Protein AF-A0A1J3IUI7-F1 (afdb_monomer)

Solvent-accessible surface area (backbone atoms only — not comparable to full-atom values): 8292 Å² total; per-residue (Å²): 130,77,52,60,80,51,71,49,68,34,69,65,24,52,50,51,53,41,51,52,28,52,74,35,57,92,47,31,31,37,29,40,27,23,19,49,70,51,76,56,98,92,27,35,31,40,39,35,59,37,67,44,84,47,102,34,71,44,47,103,85,47,87,64,69,53,75,65,55,54,51,52,51,51,54,50,50,54,52,27,59,74,72,74,46,60,42,79,35,30,35,36,38,33,32,72,72,73,53,57,73,76,53,78,65,49,46,52,53,48,45,51,45,39,73,77,50,65,75,46,39,41,36,27,33,10,38,53,50,13,61,77,65,76,43,89,42,66,39,76,45,75,72,72,62,91,89,69,128

Mean predicted aligned error: 5.32 Å

Radius of gyration: 14.87 Å; Cα contacts (8 Å, |Δi|>4): 274; chains: 1; bounding box: 37×30×38 Å

Nearest PDB structures (foldseek):
  8h3f-assembly1_E  TM=9.101E-01  e=1.976E-17  Homo sapiens
  8h38-assembly1_E  TM=8.852E-01  e=5.438E-16  Homo sapiens
  4f7o-assembly1_A  TM=8.084E-01  e=2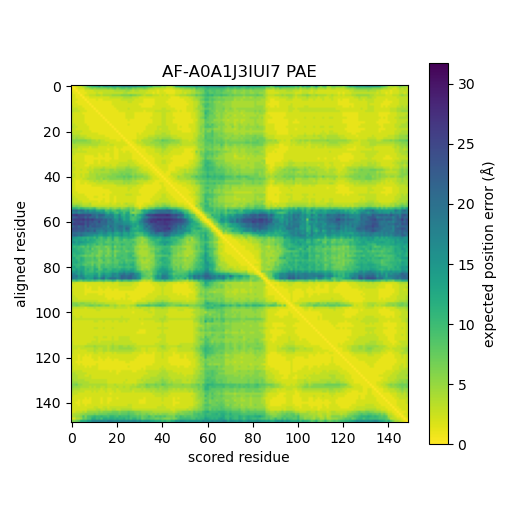.511E-15  Homo sapiens
  8usc-assembly1_c  TM=8.296E-01  e=6.964E-15  Homo sapiens
  8amz-assembly1_V  TM=8.331E-01  e=7.851E-14  Spinacia oleracea

Organism: Noccaea caerulescens (NCBI:txid107243)

InterPro domains:
  IPR000555 JAB1/MPN/MOV34 metalloenzyme domain [PF01398] (5-117)
  IPR000555 JAB1/MPN/MOV34 metalloenzyme domain [SM00232] (6-146)
  IPR037518 MPN domain [PS50249] (7-147)
  IPR050242 JAMM/MPN+ metalloenzymes, peptidase M67A [PTHR10410] (1-143)

Sequence (149 aa):
PKYFNKAYVTVTAAAKMLSHAHFGEPREVMGLLQGSYHEELGRGVFVVTDVIFLPVESSETRVTADDETYTLIAAYTDWTSRIGTHNIVGWYHSHPSFGCWLSGIDVNTQELFQKSADPFLAIVVDPIKSTNLQKVDMAAFRVHPTGYK

Secondary structure (DSSP, 8-state):
--SEEEEEE-HHHHHHHHHHHHHHTTSEEEEEEEEEEEEETTEEEEEEEEEEEEEEEEBTTB----HHHHHHHHHHHHHHHHHT--EEEEEEEE-TTT-S---HHHHHHHHHHHHHSSS-EEEEE-HHHHHHHTS--EEEE-PPPTT--

pLDDT: mean 87.62, std 12.97, range [38.84, 98.5]

Foldseek 3Di:
DQQADEEAEDPAALVVQLVVQVVCPPFKFKWFFWFDWDDDPRGIYHYGHHIDGQPFGDDPVDDDRDPVSVVVLVVVQVVCVVVVGIHGAEMEMEDAPPAWDADPVSLVVLQVCCVVPPPYKYKYWHNNVCVVVVHTRMDIDHHDPPPDD

Structure (mmCIF, N/CA/C/O backbone):
data_AF-A0A1J3IUI7-F1
#
_entry.id   AF-A0A1J3IUI7-F1
#
loop_
_atom_site.group_PDB
_atom_site.id
_atom_site.type_symbol
_atom_site.label_atom_id
_atom_site.label_alt_id
_atom_site.label_comp_id
_atom_site.label_asym_id
_atom_site.label_entity_id
_atom_site.label_seq_id
_atom_site.pdbx_PDB_ins_code
_atom_site.Cartn_x
_atom_site.Cartn_y
_atom_site.Cartn_z
_atom_site.occupancy
_atom_site.B_iso_or_equiv
_atom_site.auth_seq_id
_atom_site.auth_comp_id
_atom_site.auth_asym_id
_atom_site.auth_atom_id
_atom_site.pdbx_PDB_model_num
ATOM 1 N N . PRO A 1 1 ? -3.046 3.770 -18.580 1.00 83.06 1 PRO A N 1
ATOM 2 C CA . PRO A 1 1 ? -3.434 3.875 -17.150 1.00 83.06 1 PRO A CA 1
ATOM 3 C C . PRO A 1 1 ? -4.377 2.779 -16.609 1.00 83.06 1 PRO A C 1
ATOM 5 O O . PRO A 1 1 ? -4.462 2.650 -15.397 1.00 83.06 1 PRO A O 1
ATOM 8 N N . LYS A 1 2 ? -5.074 1.998 -17.455 1.00 91.38 2 LYS A N 1
ATOM 9 C CA . LYS A 1 2 ? -6.014 0.934 -17.023 1.00 91.38 2 LYS A CA 1
ATOM 10 C C . LYS A 1 2 ? -5.508 -0.494 -17.315 1.00 91.38 2 LYS A C 1
ATOM 12 O O . LYS A 1 2 ? -6.307 -1.401 -17.535 1.00 91.38 2 LYS A O 1
ATOM 17 N N . TYR A 1 3 ? -4.190 -0.672 -17.438 1.00 95.81 3 TYR A N 1
A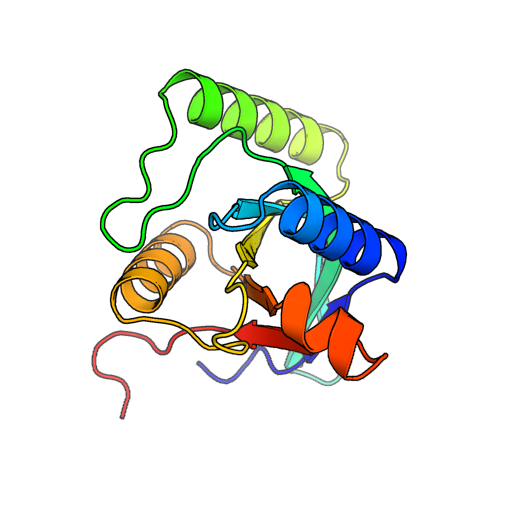TOM 18 C CA . TYR A 1 3 ? -3.596 -1.988 -17.715 1.00 95.81 3 TYR A CA 1
ATOM 19 C C . TYR A 1 3 ? -3.698 -2.901 -16.490 1.00 95.81 3 TYR A C 1
ATOM 21 O O . TYR A 1 3 ? -4.211 -4.010 -16.612 1.00 95.81 3 TYR A O 1
ATOM 29 N N . PHE A 1 4 ? -3.295 -2.397 -15.318 1.00 96.50 4 PHE A N 1
ATOM 30 C CA . PHE A 1 4 ? -3.485 -3.081 -14.043 1.00 96.50 4 PHE A CA 1
ATOM 31 C C . PHE A 1 4 ? -4.921 -2.926 -13.549 1.00 96.50 4 PHE A C 1
ATOM 33 O O . PHE A 1 4 ? -5.418 -1.803 -13.457 1.00 96.50 4 PHE A O 1
ATOM 40 N N . ASN A 1 5 ? -5.583 -4.040 -13.239 1.00 93.69 5 ASN A N 1
ATOM 41 C CA . ASN A 1 5 ? -6.982 -4.044 -12.791 1.00 93.69 5 ASN A CA 1
ATOM 42 C C . ASN A 1 5 ? -7.268 -4.986 -11.611 1.00 93.69 5 ASN A C 1
ATOM 44 O O . ASN A 1 5 ? -8.395 -5.004 -11.120 1.00 93.69 5 ASN A O 1
ATOM 48 N N . LYS A 1 6 ? -6.275 -5.756 -11.161 1.00 96.69 6 LYS A N 1
ATOM 49 C CA . LYS A 1 6 ? -6.392 -6.657 -10.015 1.00 96.69 6 LYS A CA 1
ATOM 50 C C . LYS A 1 6 ? -5.153 -6.569 -9.129 1.00 96.69 6 LYS A C 1
ATOM 52 O O . LYS A 1 6 ? -4.035 -6.382 -9.614 1.00 96.69 6 LYS A O 1
ATOM 57 N N . ALA A 1 7 ? -5.375 -6.774 -7.838 1.00 97.62 7 ALA A N 1
ATOM 58 C CA . ALA A 1 7 ? -4.338 -7.037 -6.856 1.00 97.62 7 ALA A CA 1
ATOM 59 C C . ALA A 1 7 ? -4.774 -8.239 -6.010 1.00 97.62 7 ALA A C 1
ATOM 61 O O . ALA A 1 7 ? -5.825 -8.203 -5.371 1.00 97.62 7 ALA A O 1
ATOM 62 N N . TYR A 1 8 ? -3.983 -9.306 -6.031 1.00 97.81 8 TYR A N 1
ATOM 63 C CA . TYR A 1 8 ? -4.123 -10.441 -5.131 1.00 97.81 8 TYR A CA 1
ATOM 64 C C . TYR A 1 8 ? -3.228 -10.210 -3.920 1.00 97.81 8 TYR A C 1
ATOM 66 O O . TYR A 1 8 ? -2.033 -9.979 -4.070 1.00 97.81 8 TYR A O 1
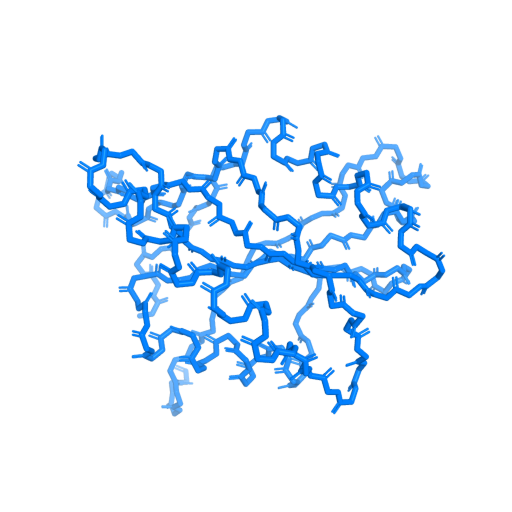ATOM 74 N N . VAL A 1 9 ? -3.803 -10.272 -2.723 1.00 98.19 9 VAL A N 1
ATOM 75 C CA . VAL A 1 9 ? -3.078 -10.094 -1.461 1.00 98.19 9 VAL A CA 1
ATOM 76 C C . VAL A 1 9 ? -3.196 -11.389 -0.671 1.00 98.19 9 VAL A C 1
ATOM 78 O O . VAL A 1 9 ? -4.303 -11.895 -0.476 1.00 98.19 9 VAL A O 1
ATOM 81 N N . THR A 1 10 ? -2.070 -11.957 -0.241 1.00 97.69 10 THR A N 1
ATOM 82 C CA . THR A 1 10 ? -2.094 -13.150 0.612 1.00 97.69 10 THR A CA 1
ATOM 83 C C . THR A 1 10 ? -2.716 -12.828 1.967 1.00 97.69 10 THR A C 1
ATOM 85 O O . THR A 1 10 ? -2.615 -11.710 2.476 1.00 97.69 10 THR A O 1
ATOM 88 N N . VAL A 1 11 ? -3.319 -13.837 2.600 1.00 97.12 11 VAL A N 1
ATOM 89 C CA . VAL A 1 11 ? -3.878 -13.695 3.955 1.00 97.12 11 VAL A CA 1
ATOM 90 C C . VAL A 1 11 ? -2.802 -13.238 4.943 1.00 97.12 11 VAL A C 1
ATOM 92 O O . VAL A 1 11 ? -3.071 -12.393 5.789 1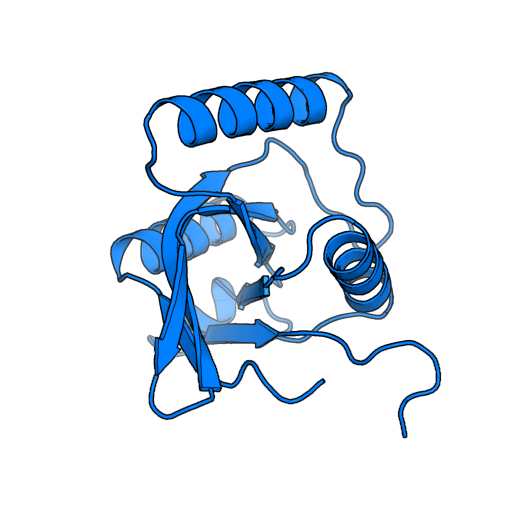.00 97.12 11 VAL A O 1
ATOM 95 N N . THR A 1 12 ? -1.569 -13.731 4.797 1.00 96.62 12 THR A N 1
ATOM 96 C CA . THR A 1 12 ? -0.433 -13.334 5.638 1.00 96.62 12 THR A CA 1
ATOM 97 C C . THR A 1 12 ? -0.087 -11.856 5.479 1.00 96.62 12 THR A C 1
ATOM 99 O O . THR A 1 12 ? 0.050 -11.165 6.485 1.00 96.62 12 THR A O 1
ATOM 102 N N . ALA A 1 13 ? 0.018 -11.349 4.244 1.00 97.50 13 ALA A N 1
ATOM 103 C CA . ALA A 1 13 ? 0.289 -9.933 4.000 1.00 97.50 13 ALA A CA 1
ATOM 104 C C . ALA A 1 13 ? -0.838 -9.050 4.556 1.00 97.50 13 ALA A C 1
ATOM 106 O O . ALA A 1 13 ? -0.570 -8.070 5.248 1.00 97.50 13 ALA A O 1
ATOM 107 N N . ALA A 1 14 ? -2.098 -9.436 4.328 1.00 97.69 14 ALA A N 1
ATOM 108 C CA . ALA A 1 14 ? -3.254 -8.721 4.861 1.00 97.69 14 ALA A CA 1
ATOM 109 C C . ALA A 1 14 ? -3.269 -8.691 6.399 1.00 97.69 14 ALA A C 1
ATOM 111 O O . ALA A 1 14 ? -3.446 -7.627 6.989 1.00 97.69 14 ALA A O 1
ATOM 112 N N . ALA A 1 15 ? -3.025 -9.831 7.050 1.00 96.81 15 ALA A N 1
ATOM 113 C CA . ALA A 1 15 ? -2.972 -9.929 8.505 1.00 96.81 15 ALA A CA 1
ATOM 114 C C . ALA A 1 15 ? -1.818 -9.109 9.101 1.00 96.81 15 ALA A C 1
ATOM 116 O O . ALA A 1 15 ? -2.013 -8.429 10.105 1.00 96.81 15 ALA A O 1
ATOM 117 N N . LYS A 1 16 ? -0.635 -9.120 8.470 1.00 97.69 16 LYS A N 1
ATOM 118 C CA . LYS A 1 16 ? 0.510 -8.301 8.893 1.00 97.69 16 LYS A CA 1
ATOM 119 C C . LYS A 1 16 ? 0.218 -6.804 8.773 1.00 97.69 16 LYS A C 1
ATOM 121 O O . LYS A 1 16 ? 0.490 -6.078 9.723 1.00 97.69 16 LYS A O 1
ATOM 126 N N . MET A 1 17 ? -0.369 -6.354 7.658 1.00 97.50 17 MET A N 1
ATOM 127 C CA . MET A 1 17 ? -0.770 -4.949 7.486 1.00 97.50 17 MET A CA 1
ATOM 128 C C . MET A 1 17 ? -1.794 -4.521 8.540 1.00 97.50 17 MET A C 1
ATOM 130 O O . MET A 1 17 ? -1.612 -3.489 9.176 1.00 97.50 17 MET A O 1
ATOM 134 N N . LEU A 1 18 ? -2.839 -5.326 8.763 1.00 96.56 18 LEU A N 1
ATOM 135 C CA . LEU A 1 18 ? -3.866 -5.030 9.766 1.00 96.56 18 LEU A CA 1
ATOM 136 C C . LEU A 1 18 ? -3.307 -5.032 11.188 1.00 96.56 18 LEU A C 1
ATOM 138 O O . LEU A 1 18 ? -3.637 -4.147 11.966 1.00 96.56 18 LEU A O 1
ATOM 142 N N . SER A 1 19 ? -2.449 -5.996 11.526 1.00 96.25 19 SER A N 1
ATOM 143 C CA . SER A 1 19 ? -1.812 -6.052 12.840 1.00 96.25 19 SER A CA 1
ATOM 144 C C . SER A 1 19 ? -0.914 -4.841 13.071 1.00 96.25 19 SER A C 1
ATOM 146 O O . SER A 1 19 ? -0.976 -4.250 14.144 1.00 96.25 19 SER A O 1
ATOM 148 N N . HIS A 1 20 ? -0.107 -4.454 12.079 1.00 95.44 20 HIS A N 1
ATOM 149 C CA . HIS A 1 20 ? 0.738 -3.267 12.173 1.00 95.44 20 HIS A CA 1
ATOM 150 C C . HIS A 1 20 ? -0.101 -1.995 12.334 1.00 95.44 20 HIS A C 1
ATOM 152 O O . HIS A 1 20 ? 0.158 -1.210 13.240 1.00 95.44 20 HIS A O 1
ATOM 158 N N . ALA A 1 21 ? -1.149 -1.840 11.520 1.00 94.75 21 ALA A N 1
ATOM 159 C CA . ALA A 1 21 ? -2.073 -0.715 11.603 1.00 94.75 21 ALA A CA 1
ATOM 160 C C . ALA A 1 21 ? -2.777 -0.640 12.964 1.00 94.75 21 ALA A C 1
ATOM 162 O O . ALA A 1 21 ? -2.843 0.433 13.551 1.00 94.75 21 ALA A O 1
ATOM 163 N N . HIS A 1 22 ? -3.231 -1.777 13.496 1.00 94.56 22 HIS A N 1
ATOM 164 C CA . HIS A 1 22 ? -3.900 -1.836 14.793 1.00 94.56 22 HIS A CA 1
ATOM 165 C C . HIS A 1 22 ? -2.981 -1.427 15.952 1.00 94.56 22 HIS A C 1
ATOM 167 O O . HIS A 1 22 ? -3.377 -0.651 16.814 1.00 94.56 22 HIS A O 1
ATOM 173 N N . PHE A 1 23 ? -1.728 -1.897 15.961 1.00 92.94 23 PHE A N 1
ATOM 174 C CA . PHE A 1 23 ? -0.751 -1.487 16.978 1.00 92.94 23 PHE A CA 1
ATOM 175 C C . PHE A 1 23 ? -0.253 -0.045 16.803 1.00 92.94 23 PHE A C 1
ATOM 177 O O . PHE A 1 23 ? 0.276 0.534 17.750 1.00 92.94 23 PHE A O 1
ATOM 184 N N . GLY A 1 24 ? -0.412 0.525 15.608 1.00 90.50 24 GLY A N 1
ATOM 185 C CA . GLY A 1 24 ? -0.105 1.921 15.313 1.00 90.50 24 GLY A CA 1
ATOM 186 C C . GLY A 1 24 ? -1.150 2.917 15.819 1.00 90.50 24 GLY A C 1
ATOM 187 O O . GLY A 1 24 ? -0.829 4.097 15.984 1.00 90.50 24 GLY A O 1
ATOM 188 N N . GLU A 1 25 ? -2.375 2.458 16.100 1.00 89.25 25 GLU A N 1
ATOM 189 C CA . GLU A 1 25 ? -3.484 3.312 16.525 1.00 89.25 25 GLU A CA 1
ATOM 190 C C . GLU A 1 25 ? -3.112 4.199 17.739 1.00 89.25 25 GLU A C 1
ATOM 192 O O . GLU A 1 25 ? -2.416 3.758 18.658 1.00 89.25 25 GLU A O 1
ATOM 197 N N . PRO A 1 26 ? -3.572 5.467 17.776 1.00 90.62 26 PRO A N 1
ATOM 198 C CA . PRO A 1 26 ? -4.463 6.122 16.810 1.00 90.62 26 PRO A CA 1
ATOM 199 C C . PRO A 1 26 ? -3.729 6.742 15.607 1.00 90.62 26 PRO A C 1
ATOM 201 O O . PRO A 1 26 ? -4.342 7.479 14.840 1.00 90.62 26 PRO A O 1
ATOM 204 N N . ARG A 1 27 ? -2.419 6.514 15.468 1.00 88.38 27 ARG A N 1
ATOM 205 C CA . ARG A 1 27 ? -1.599 7.116 14.413 1.00 88.38 27 ARG A CA 1
ATOM 206 C C . ARG A 1 27 ? -1.661 6.286 13.141 1.00 88.38 27 ARG A C 1
ATOM 208 O O . ARG A 1 27 ? -1.953 5.091 13.166 1.00 88.38 27 ARG A O 1
ATOM 215 N N . GLU A 1 28 ? -1.348 6.936 12.033 1.00 90.12 28 GLU A N 1
ATOM 216 C CA . GLU A 1 28 ? -1.128 6.234 10.785 1.00 90.12 28 GLU A CA 1
ATOM 217 C C . GLU A 1 28 ? 0.266 5.592 10.765 1.00 90.12 28 GLU A C 1
ATOM 219 O O . GLU A 1 28 ? 1.250 6.146 11.265 1.00 90.12 28 GLU A O 1
ATOM 224 N N . VAL A 1 29 ? 0.343 4.404 10.177 1.00 91.44 29 VAL A N 1
ATOM 225 C CA . VAL A 1 29 ? 1.591 3.687 9.919 1.00 91.44 29 VAL A CA 1
ATOM 226 C C . VAL A 1 29 ? 1.708 3.391 8.438 1.00 91.44 29 VAL A C 1
ATOM 228 O O . VAL A 1 29 ? 0.704 3.326 7.727 1.00 91.44 29 VAL A O 1
ATOM 231 N N . MET A 1 30 ? 2.928 3.129 7.978 1.00 91.88 30 MET A N 1
ATOM 232 C CA . MET A 1 30 ? 3.171 2.725 6.599 1.00 91.88 30 MET A CA 1
ATOM 233 C C . MET A 1 30 ? 4.201 1.605 6.479 1.00 91.88 30 MET A C 1
ATOM 235 O O . MET A 1 30 ? 4.964 1.299 7.397 1.00 91.88 30 MET A O 1
ATOM 239 N N . GLY A 1 31 ? 4.227 0.977 5.312 1.00 92.12 31 GLY A N 1
ATOM 240 C CA . GLY A 1 31 ? 5.211 -0.036 4.986 1.00 92.12 31 GLY A CA 1
ATOM 241 C C . GLY A 1 31 ? 5.309 -0.312 3.494 1.00 92.12 31 GLY A C 1
ATOM 242 O O . GLY A 1 31 ? 4.619 0.300 2.679 1.00 92.12 31 GLY A O 1
ATOM 243 N N . LEU A 1 32 ? 6.173 -1.254 3.130 1.00 92.75 32 LEU A N 1
ATOM 244 C CA . LEU A 1 32 ? 6.363 -1.680 1.746 1.00 92.75 32 LEU A CA 1
ATOM 245 C C . LEU A 1 32 ? 5.625 -2.980 1.454 1.00 92.75 32 LEU A C 1
ATOM 247 O O . LEU A 1 32 ? 5.519 -3.862 2.307 1.00 92.75 32 LEU A O 1
ATOM 251 N N . LEU A 1 33 ? 5.149 -3.096 0.218 1.00 95.25 33 LEU A N 1
ATOM 252 C CA . LEU A 1 33 ? 4.525 -4.297 -0.314 1.00 95.25 33 LEU A CA 1
ATOM 253 C C . LEU A 1 33 ? 5.569 -5.130 -1.032 1.00 95.25 33 LEU A C 1
ATOM 255 O O . LEU A 1 33 ? 6.223 -4.660 -1.965 1.00 95.25 33 LEU A O 1
ATOM 259 N N . GLN A 1 34 ? 5.662 -6.388 -0.633 1.00 93.44 34 GLN A N 1
ATOM 260 C CA . GLN A 1 34 ? 6.553 -7.345 -1.241 1.00 93.44 34 GLN A CA 1
ATOM 261 C C . GLN A 1 34 ? 5.762 -8.332 -2.100 1.00 93.44 34 GLN A C 1
ATOM 263 O O . GLN A 1 34 ? 4.760 -8.903 -1.659 1.00 93.44 34 GLN A O 1
ATOM 268 N N . GLY A 1 35 ? 6.237 -8.579 -3.318 1.00 93.81 35 GLY A N 1
ATOM 269 C CA . GLY A 1 35 ? 5.637 -9.579 -4.180 1.00 93.81 35 GLY A CA 1
ATOM 270 C C . GLY A 1 35 ? 6.104 -9.520 -5.625 1.00 93.81 35 GLY A C 1
ATOM 271 O O . GLY A 1 35 ? 7.291 -9.395 -5.920 1.00 93.81 35 GLY A O 1
ATOM 272 N N . SER A 1 36 ? 5.156 -9.684 -6.538 1.00 93.31 36 SER A N 1
ATOM 273 C CA . SER A 1 36 ? 5.406 -9.672 -7.977 1.00 93.31 36 SER A CA 1
ATOM 274 C C . SER A 1 36 ? 4.224 -9.071 -8.726 1.00 93.31 36 SER A C 1
ATOM 276 O O . SER A 1 36 ? 3.169 -8.788 -8.156 1.00 93.31 36 SER A O 1
ATOM 278 N N . TYR A 1 37 ? 4.398 -8.887 -10.023 1.00 93.06 37 TYR A N 1
ATOM 279 C CA . TYR A 1 37 ? 3.310 -8.612 -10.939 1.00 93.06 37 TYR A CA 1
ATOM 280 C C . TYR A 1 37 ? 3.457 -9.519 -12.158 1.00 93.06 37 TYR A C 1
ATOM 282 O O . TYR A 1 37 ? 4.568 -9.884 -12.541 1.00 93.06 37 TYR A O 1
ATOM 290 N N . HIS A 1 38 ? 2.337 -9.909 -12.751 1.00 92.25 38 HIS A N 1
ATOM 291 C CA . HIS A 1 38 ? 2.311 -10.715 -13.967 1.00 92.25 38 HIS A CA 1
ATOM 292 C C . HIS A 1 38 ? 1.117 -10.323 -14.835 1.00 92.25 38 HIS A C 1
ATOM 294 O O . HIS A 1 38 ? 0.275 -9.518 -14.433 1.00 92.25 38 HIS A O 1
ATOM 300 N N . GLU A 1 39 ? 1.059 -10.878 -16.041 1.00 95.19 39 GLU A N 1
ATOM 301 C CA . GLU A 1 39 ? -0.066 -10.683 -16.945 1.00 95.19 39 GLU A CA 1
ATOM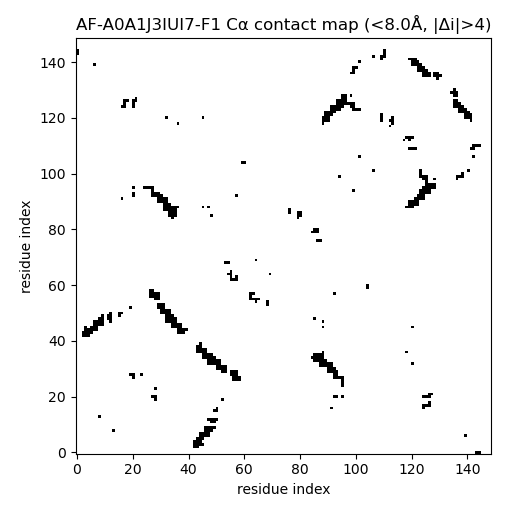 302 C C . GLU A 1 39 ? -1.066 -11.842 -16.833 1.00 95.19 39 GLU A C 1
ATOM 304 O O . GLU A 1 39 ? -0.690 -13.011 -16.906 1.00 95.19 39 GLU A O 1
ATOM 309 N N . GLU A 1 40 ? -2.348 -11.514 -16.691 1.00 93.81 40 GLU A N 1
ATOM 310 C CA . GLU A 1 40 ? -3.477 -12.443 -16.735 1.00 93.81 40 GLU A CA 1
ATOM 311 C C . GLU A 1 40 ? -4.481 -11.928 -17.778 1.00 93.81 40 GLU A C 1
ATOM 313 O O . GLU A 1 40 ? -5.007 -10.821 -17.653 1.00 93.81 40 GLU A O 1
ATOM 318 N N . LEU A 1 41 ? -4.755 -12.714 -18.826 1.00 93.12 41 LEU A N 1
ATOM 319 C CA . LEU A 1 41 ? -5.724 -12.368 -19.883 1.00 93.12 41 LEU A CA 1
ATOM 320 C C . LEU A 1 41 ? -5.484 -10.976 -20.520 1.00 93.12 41 LEU A C 1
ATOM 322 O O . LEU A 1 41 ? -6.428 -10.223 -20.772 1.00 93.12 41 LEU A O 1
ATOM 326 N N . GLY A 1 42 ? -4.219 -10.610 -20.761 1.00 94.38 42 GLY A N 1
ATOM 327 C CA . GLY A 1 42 ? -3.843 -9.315 -21.347 1.00 94.38 42 GLY A CA 1
ATOM 328 C C . GLY A 1 42 ? -3.960 -8.124 -20.386 1.00 94.38 42 GLY A C 1
ATOM 329 O O . GLY A 1 42 ? -4.014 -6.972 -20.827 1.00 94.38 42 GLY A O 1
ATOM 330 N N . ARG A 1 43 ? -4.062 -8.378 -19.076 1.00 95.94 43 ARG A N 1
ATOM 331 C CA . ARG A 1 43 ? -4.136 -7.357 -18.024 1.00 95.94 43 ARG A CA 1
ATOM 332 C C . ARG A 1 43 ? -3.064 -7.581 -16.973 1.00 95.94 43 ARG A C 1
ATOM 334 O O . ARG A 1 43 ? -2.764 -8.713 -16.614 1.00 95.94 43 ARG A O 1
ATOM 341 N N . GLY A 1 44 ? -2.525 -6.484 -16.454 1.00 95.81 44 GLY A N 1
ATOM 342 C CA . GLY A 1 44 ? -1.559 -6.528 -15.367 1.00 95.81 44 GLY A CA 1
ATOM 343 C C . GLY A 1 44 ? -2.232 -6.870 -14.040 1.00 95.81 44 GLY A C 1
ATOM 344 O O . GLY A 1 44 ? -3.287 -6.327 -13.696 1.00 95.81 44 GLY A O 1
ATOM 345 N N . VAL A 1 45 ? -1.587 -7.728 -13.264 1.00 96.94 45 VAL A N 1
ATOM 346 C CA . VAL A 1 45 ? -2.046 -8.151 -11.945 1.00 96.94 45 VAL A CA 1
ATOM 347 C C . VAL A 1 45 ? -0.903 -8.030 -10.954 1.00 96.94 45 VAL A C 1
ATOM 349 O O . VAL A 1 45 ? 0.191 -8.526 -11.206 1.00 96.94 45 VAL A O 1
ATOM 352 N N . PHE A 1 46 ? -1.162 -7.389 -9.816 1.00 97.31 46 PHE A N 1
ATOM 353 C CA . PHE A 1 46 ? -0.247 -7.418 -8.676 1.00 97.31 46 PHE A CA 1
ATOM 354 C C . PHE A 1 46 ? -0.512 -8.648 -7.812 1.00 97.31 46 PHE A C 1
ATOM 356 O O . PHE A 1 46 ? -1.664 -9.002 -7.566 1.00 97.31 46 PHE A O 1
ATOM 363 N N . VAL A 1 47 ? 0.550 -9.263 -7.303 1.00 96.94 47 VAL A N 1
ATOM 364 C CA . VAL A 1 47 ? 0.498 -10.320 -6.292 1.00 96.94 47 VAL A CA 1
ATOM 365 C C . VAL A 1 47 ? 1.354 -9.883 -5.119 1.00 96.94 47 VAL A C 1
ATOM 367 O O . VAL A 1 47 ? 2.578 -9.897 -5.205 1.00 96.94 47 VAL A O 1
ATOM 370 N N . VAL A 1 48 ? 0.706 -9.498 -4.028 1.00 97.38 48 VAL A N 1
ATOM 371 C CA . VAL A 1 48 ? 1.340 -9.113 -2.769 1.00 97.38 48 VAL A CA 1
ATOM 372 C C . VAL A 1 48 ? 1.419 -10.346 -1.882 1.00 97.38 48 VAL A C 1
ATOM 374 O O . VAL A 1 48 ? 0.396 -10.884 -1.452 1.00 97.38 48 VAL A O 1
ATOM 377 N N . THR A 1 49 ? 2.637 -10.806 -1.621 1.00 95.75 49 THR A N 1
ATOM 378 C CA . THR A 1 49 ? 2.910 -12.029 -0.860 1.00 95.75 49 THR A CA 1
ATOM 379 C C . THR A 1 49 ? 3.294 -11.751 0.584 1.00 95.75 49 THR A C 1
ATOM 381 O O . THR A 1 49 ? 2.962 -12.560 1.450 1.00 95.75 49 THR A O 1
ATOM 384 N N . ASP A 1 50 ? 3.970 -10.629 0.842 1.00 94.62 50 ASP A N 1
ATOM 385 C CA . ASP A 1 50 ? 4.384 -10.203 2.178 1.00 94.62 50 ASP A CA 1
ATOM 386 C C . ASP A 1 50 ? 4.479 -8.668 2.281 1.00 94.62 50 ASP A C 1
ATOM 388 O O . ASP A 1 50 ? 4.275 -7.960 1.292 1.00 94.62 50 ASP A O 1
ATOM 392 N N . VAL A 1 51 ? 4.786 -8.148 3.469 1.00 93.69 51 VAL A N 1
ATOM 393 C CA . VAL A 1 51 ? 5.011 -6.721 3.726 1.00 93.69 51 VAL A CA 1
ATOM 394 C C . VAL A 1 51 ? 6.200 -6.480 4.648 1.00 93.69 51 VAL A C 1
ATOM 396 O O . VAL A 1 51 ? 6.546 -7.322 5.477 1.00 93.69 51 VAL A O 1
ATOM 399 N N . ILE A 1 52 ? 6.790 -5.293 4.529 1.00 90.00 52 ILE A N 1
ATOM 400 C CA . ILE A 1 52 ? 7.881 -4.811 5.379 1.00 90.00 52 ILE A CA 1
ATOM 401 C C . ILE A 1 52 ? 7.373 -3.588 6.128 1.00 90.00 52 ILE A C 1
ATOM 403 O O . ILE A 1 52 ? 6.851 -2.656 5.515 1.00 90.00 52 ILE A O 1
ATOM 407 N N . PHE A 1 53 ? 7.500 -3.593 7.448 1.00 89.19 53 PHE A N 1
ATOM 408 C CA . PHE A 1 53 ? 7.136 -2.447 8.275 1.00 89.19 53 PHE A CA 1
ATOM 409 C C . PHE A 1 53 ? 8.246 -1.412 8.177 1.00 89.19 53 PHE A C 1
ATOM 411 O O . PHE A 1 53 ? 9.418 -1.763 8.316 1.00 89.19 53 PHE A O 1
ATOM 418 N N . LEU A 1 54 ? 7.889 -0.159 7.918 1.00 83.31 54 LEU A N 1
ATOM 419 C CA . LEU A 1 54 ? 8.856 0.923 7.988 1.00 83.31 54 LEU A CA 1
ATOM 420 C C . LEU A 1 54 ? 8.692 1.628 9.341 1.00 83.31 54 LEU A C 1
ATOM 422 O O . L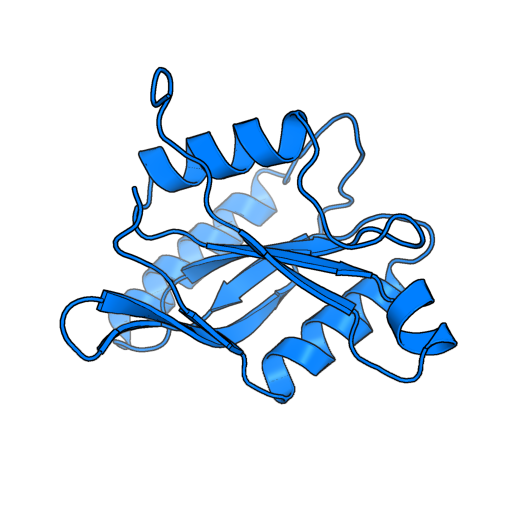EU A 1 54 ? 7.553 1.826 9.768 1.00 83.31 54 LEU A O 1
ATOM 426 N N . PRO A 1 55 ? 9.788 2.006 10.024 1.00 71.06 55 PRO A N 1
ATOM 427 C CA . PRO A 1 55 ? 9.745 2.685 11.320 1.00 71.06 55 PRO A CA 1
ATOM 428 C C . PRO A 1 55 ? 9.415 4.176 11.143 1.00 71.06 55 PRO A C 1
ATOM 430 O O . PRO A 1 55 ? 10.099 5.055 11.651 1.00 71.06 55 PRO A O 1
ATOM 433 N N . VAL A 1 56 ? 8.367 4.461 10.377 1.00 67.19 56 VAL A N 1
ATOM 434 C CA . VAL A 1 56 ? 7.894 5.808 10.067 1.00 67.19 56 VAL A CA 1
ATOM 435 C C . VAL A 1 56 ? 6.518 6.000 10.650 1.00 67.19 56 VAL A C 1
ATOM 437 O O . VAL A 1 56 ? 5.583 5.257 10.354 1.00 67.19 56 VAL A O 1
ATOM 440 N N . GLU A 1 57 ? 6.397 7.057 11.438 1.00 61.03 57 GLU A N 1
ATOM 441 C CA . GLU A 1 57 ? 5.107 7.638 11.765 1.00 61.03 57 GLU A CA 1
ATOM 442 C C . GLU A 1 57 ? 4.669 8.449 10.543 1.00 61.03 57 GLU A C 1
ATOM 444 O O . GLU A 1 57 ? 5.298 9.461 10.215 1.00 61.03 57 GLU A O 1
ATOM 449 N N . SER A 1 58 ? 3.637 7.994 9.822 1.00 55.22 58 SER A N 1
ATOM 450 C CA . SER A 1 58 ? 3.042 8.849 8.798 1.00 55.22 58 SER A CA 1
ATOM 451 C C . SER A 1 58 ? 2.164 9.875 9.503 1.00 55.22 58 SER A C 1
ATOM 453 O O . SER A 1 58 ? 1.384 9.566 10.402 1.00 55.22 58 SER A O 1
ATOM 455 N N . SER A 1 59 ? 2.348 11.139 9.140 1.00 49.91 59 SER A N 1
ATOM 456 C CA . SER A 1 59 ? 1.386 12.180 9.479 1.00 49.91 59 SER A CA 1
ATOM 457 C C . SER A 1 59 ? 0.721 12.627 8.191 1.00 49.91 59 SER A C 1
ATOM 459 O O . SER A 1 59 ? 1.399 12.711 7.163 1.00 49.91 59 SER A O 1
ATOM 461 N N . GLU A 1 60 ? -0.539 13.054 8.276 1.00 49.69 60 GLU A N 1
ATOM 462 C CA . GLU A 1 60 ? -1.264 13.738 7.193 1.00 49.69 60 GLU A CA 1
ATOM 463 C C . GLU A 1 60 ? -0.506 14.953 6.616 1.00 49.69 60 GLU A C 1
ATOM 465 O O . GLU A 1 60 ? -0.972 15.575 5.673 1.00 49.69 60 GLU A O 1
ATOM 470 N N . THR A 1 61 ? 0.640 15.358 7.178 1.00 38.84 61 THR A N 1
ATOM 471 C CA . THR A 1 61 ? 1.418 16.517 6.721 1.00 38.84 61 THR A CA 1
ATOM 472 C C . THR A 1 61 ? 2.773 16.166 6.112 1.00 38.84 61 THR A C 1
ATOM 474 O O . THR A 1 61 ? 3.304 16.977 5.351 1.00 38.84 61 THR A O 1
ATOM 477 N N . ARG A 1 62 ? 3.355 14.994 6.415 1.00 46.62 62 ARG A N 1
ATOM 478 C CA . ARG A 1 62 ? 4.692 14.596 5.942 1.00 46.62 62 ARG A CA 1
ATOM 479 C C . ARG A 1 62 ? 4.896 13.081 5.962 1.00 46.62 62 ARG A C 1
ATOM 481 O O . ARG A 1 62 ? 4.698 12.441 6.992 1.00 46.62 62 ARG A O 1
ATOM 488 N N . VAL A 1 63 ? 5.444 12.563 4.861 1.00 50.47 63 VAL A N 1
ATOM 489 C CA . VAL A 1 63 ? 6.190 11.299 4.825 1.00 50.47 63 VAL A CA 1
ATOM 490 C C . VAL A 1 63 ? 7.661 11.661 5.017 1.00 50.47 63 VAL A C 1
ATOM 492 O O . VAL A 1 63 ? 8.305 12.144 4.088 1.00 50.47 63 VAL A O 1
ATOM 495 N N . THR A 1 64 ? 8.193 11.489 6.224 1.00 49.91 64 THR A N 1
ATOM 496 C CA . THR A 1 64 ? 9.636 11.642 6.465 1.00 49.91 64 THR A CA 1
ATOM 497 C C . THR A 1 64 ? 10.153 10.322 6.998 1.00 49.91 64 THR A C 1
ATOM 499 O O . THR A 1 64 ? 10.138 10.085 8.198 1.00 49.91 64 THR A O 1
ATOM 502 N N . ALA A 1 65 ? 10.554 9.442 6.083 1.00 56.25 65 ALA A N 1
ATOM 503 C CA . ALA A 1 65 ? 11.463 8.364 6.431 1.00 56.25 65 ALA A CA 1
ATOM 504 C C . ALA A 1 65 ? 12.824 8.976 6.750 1.00 56.25 65 ALA A C 1
ATOM 506 O O . ALA A 1 65 ? 13.288 9.855 6.020 1.00 56.25 65 ALA A O 1
ATOM 507 N N . ASP A 1 66 ? 13.411 8.567 7.870 1.00 62.16 66 ASP A N 1
ATOM 508 C CA . ASP A 1 66 ? 14.788 8.922 8.178 1.00 62.16 66 ASP A CA 1
ATOM 509 C C . ASP A 1 66 ? 15.741 8.309 7.134 1.00 62.16 66 ASP A C 1
ATOM 511 O O . ASP A 1 66 ? 15.402 7.371 6.399 1.00 62.16 66 ASP A O 1
ATOM 515 N N . ASP A 1 67 ? 16.947 8.869 7.028 1.00 64.38 67 ASP A N 1
ATOM 516 C CA . ASP A 1 67 ? 17.962 8.395 6.077 1.00 64.38 67 ASP A CA 1
ATOM 517 C C . ASP A 1 67 ? 18.323 6.910 6.315 1.00 64.38 67 ASP A C 1
ATOM 519 O O . ASP A 1 67 ? 18.695 6.184 5.386 1.00 64.38 67 ASP A O 1
ATOM 523 N N . GLU A 1 68 ? 18.165 6.431 7.553 1.00 65.56 68 GLU A N 1
ATOM 524 C CA . GLU A 1 68 ? 18.375 5.036 7.945 1.00 65.56 68 GLU A CA 1
ATOM 525 C C . GLU A 1 68 ? 17.321 4.104 7.324 1.00 65.56 68 GLU A C 1
ATOM 527 O O . GLU A 1 68 ? 17.667 3.067 6.753 1.00 65.56 68 GLU A O 1
ATOM 532 N N . THR A 1 69 ? 16.052 4.510 7.314 1.00 66.94 69 THR A N 1
ATOM 533 C CA . THR A 1 69 ? 14.946 3.784 6.685 1.00 66.94 69 THR A CA 1
ATOM 534 C C . THR A 1 69 ? 15.163 3.654 5.183 1.00 66.94 69 THR A C 1
ATOM 536 O O . THR A 1 69 ? 15.034 2.556 4.641 1.00 66.94 69 THR A O 1
ATOM 539 N N . TYR A 1 70 ? 15.557 4.728 4.493 1.00 68.19 70 TYR A N 1
ATOM 540 C CA . TYR A 1 70 ? 15.871 4.639 3.061 1.00 68.19 70 TYR A CA 1
ATOM 541 C C . TYR A 1 70 ? 17.053 3.707 2.781 1.00 68.19 70 TYR A C 1
ATOM 543 O O . TYR A 1 70 ? 17.014 2.932 1.821 1.00 68.19 70 TYR A O 1
ATOM 551 N N . THR A 1 71 ? 18.075 3.732 3.638 1.00 73.75 71 THR A N 1
ATOM 552 C CA . THR A 1 71 ? 19.235 2.838 3.531 1.00 73.75 71 THR A CA 1
ATOM 553 C C . THR A 1 71 ? 18.826 1.373 3.706 1.00 73.75 71 THR A C 1
ATOM 555 O O . THR A 1 71 ? 19.233 0.521 2.912 1.00 73.75 71 THR A O 1
ATOM 558 N N . LEU A 1 72 ? 17.969 1.072 4.686 1.00 71.69 72 LEU A N 1
ATOM 559 C CA . LEU A 1 72 ? 17.427 -0.270 4.906 1.00 71.69 72 LEU A CA 1
ATOM 560 C C . LEU A 1 72 ? 16.590 -0.750 3.714 1.00 71.69 72 LEU A C 1
ATOM 562 O O . LEU A 1 72 ? 16.765 -1.882 3.264 1.00 71.69 72 LEU A O 1
ATOM 566 N N . ILE A 1 73 ? 15.732 0.109 3.157 1.00 75.62 73 ILE A N 1
ATOM 567 C CA . ILE A 1 73 ? 14.927 -0.213 1.969 1.00 75.62 73 ILE A CA 1
ATOM 568 C C . ILE A 1 73 ? 15.828 -0.520 0.769 1.00 75.62 73 ILE A C 1
ATOM 570 O O . ILE A 1 73 ? 15.596 -1.506 0.063 1.00 75.62 73 ILE A O 1
ATOM 574 N N . ALA A 1 74 ? 16.859 0.295 0.535 1.00 76.81 74 ALA A N 1
ATOM 575 C CA . ALA A 1 74 ? 17.798 0.090 -0.563 1.00 76.81 74 ALA A CA 1
ATOM 576 C C . ALA A 1 74 ? 18.562 -1.234 -0.408 1.00 76.81 74 ALA A C 1
ATOM 578 O O . ALA A 1 74 ? 18.620 -2.023 -1.353 1.00 76.81 74 ALA A O 1
ATOM 579 N N . ALA A 1 75 ? 19.074 -1.520 0.794 1.00 78.62 75 ALA A N 1
ATOM 580 C CA . ALA A 1 75 ? 19.764 -2.773 1.094 1.00 78.62 75 ALA A CA 1
ATOM 581 C C . ALA A 1 75 ? 18.847 -3.994 0.910 1.00 78.62 75 ALA A C 1
ATOM 583 O O . ALA A 1 75 ? 19.252 -5.002 0.330 1.00 78.62 75 ALA A O 1
ATOM 584 N N . TYR A 1 76 ? 17.593 -3.894 1.354 1.00 76.69 76 TYR A N 1
ATOM 585 C CA . TYR A 1 76 ? 16.607 -4.959 1.200 1.00 76.69 76 TYR A CA 1
ATOM 586 C C . TYR A 1 76 ? 16.229 -5.200 -0.267 1.00 76.69 76 TYR A C 1
ATOM 588 O O . TYR A 1 76 ? 16.119 -6.344 -0.713 1.00 76.69 76 TYR A O 1
ATOM 596 N N . THR A 1 77 ? 16.070 -4.126 -1.040 1.00 75.88 77 THR A N 1
ATOM 597 C CA . THR A 1 77 ? 15.75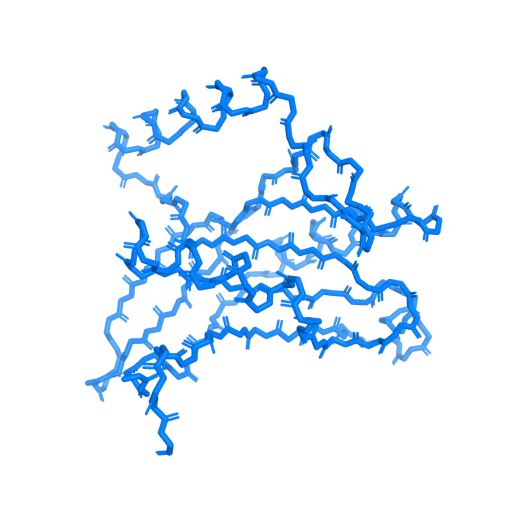8 -4.196 -2.475 1.00 75.88 77 THR A CA 1
ATOM 598 C C . THR A 1 77 ? 16.915 -4.818 -3.265 1.00 75.88 77 THR A C 1
ATOM 600 O O . THR A 1 77 ? 16.686 -5.674 -4.118 1.00 75.88 77 THR A O 1
ATOM 603 N N . ASP A 1 78 ? 18.166 -4.459 -2.954 1.00 80.62 78 ASP A N 1
ATOM 604 C CA . ASP A 1 78 ? 19.348 -5.094 -3.557 1.00 80.62 78 ASP A CA 1
ATOM 605 C C . ASP A 1 78 ? 19.416 -6.589 -3.211 1.00 80.62 78 ASP A C 1
ATOM 607 O O . ASP A 1 78 ? 19.636 -7.433 -4.081 1.00 80.62 78 ASP A O 1
ATOM 611 N N . TRP A 1 79 ? 19.159 -6.944 -1.950 1.00 77.50 79 TRP A N 1
ATOM 612 C CA . TRP A 1 79 ? 19.185 -8.338 -1.513 1.00 77.50 79 TRP A CA 1
ATOM 613 C C . TRP A 1 79 ? 18.106 -9.194 -2.193 1.00 77.50 79 TRP A C 1
ATOM 615 O O . TRP A 1 79 ? 18.426 -10.252 -2.738 1.00 77.50 79 TRP A O 1
ATOM 625 N N . THR A 1 80 ? 16.854 -8.725 -2.221 1.00 73.81 80 THR A N 1
ATOM 626 C CA . THR A 1 80 ? 15.721 -9.426 -2.863 1.00 73.81 80 THR A CA 1
ATOM 627 C C . THR A 1 80 ? 15.915 -9.590 -4.371 1.00 73.81 80 THR A C 1
ATOM 629 O O . THR A 1 80 ? 15.674 -10.673 -4.913 1.00 73.81 80 THR A O 1
ATOM 632 N N . SER A 1 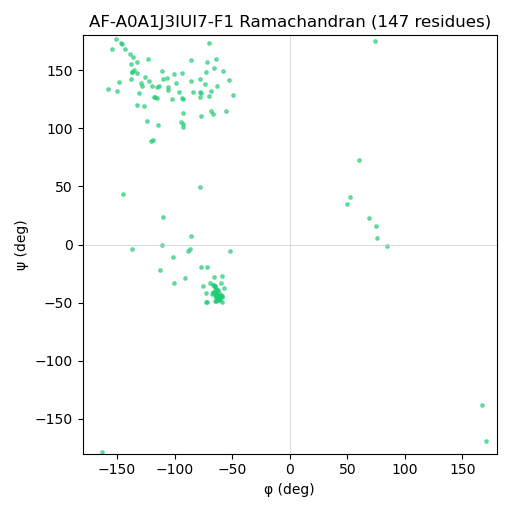81 ? 16.463 -8.567 -5.033 1.00 73.31 81 SER A N 1
ATOM 633 C CA . SER A 1 81 ? 16.846 -8.621 -6.448 1.00 73.31 81 SER A CA 1
ATOM 634 C C . SER A 1 81 ? 17.870 -9.732 -6.729 1.00 73.31 81 SER A C 1
ATOM 636 O O . SER A 1 81 ? 17.695 -10.524 -7.657 1.00 73.31 81 SER A O 1
ATOM 638 N N . ARG A 1 82 ? 18.907 -9.867 -5.888 1.00 78.19 82 ARG A N 1
ATOM 639 C CA . ARG A 1 82 ? 19.977 -10.872 -6.066 1.00 78.19 82 ARG A CA 1
ATOM 640 C C . ARG A 1 82 ? 19.509 -12.313 -5.910 1.00 78.19 82 ARG A C 1
ATOM 642 O O . ARG A 1 82 ? 20.041 -13.193 -6.582 1.00 78.19 82 ARG A O 1
ATOM 649 N N . ILE A 1 83 ? 18.552 -12.566 -5.021 1.00 74.81 83 ILE A N 1
ATOM 650 C CA . ILE A 1 83 ? 18.017 -13.916 -4.788 1.00 74.81 83 ILE A CA 1
ATOM 651 C C . ILE A 1 83 ? 16.877 -14.275 -5.751 1.00 74.81 83 ILE A C 1
ATOM 653 O O . ILE A 1 83 ? 16.396 -15.406 -5.729 1.00 74.81 83 ILE A O 1
ATOM 657 N N . GLY A 1 84 ? 16.452 -13.337 -6.606 1.00 65.81 84 GLY A N 1
ATOM 658 C CA . GLY A 1 84 ? 15.420 -13.561 -7.618 1.00 65.81 84 GLY A CA 1
ATOM 659 C C . GLY A 1 84 ? 14.021 -13.776 -7.039 1.00 65.81 84 GLY A C 1
ATOM 660 O O . GLY A 1 84 ? 13.176 -14.384 -7.696 1.00 65.81 84 GLY A O 1
ATOM 661 N N . THR A 1 85 ? 13.760 -13.309 -5.815 1.00 63.06 85 THR A N 1
ATOM 662 C CA . THR A 1 85 ? 12.454 -13.470 -5.170 1.00 63.06 85 THR A CA 1
ATOM 663 C C . THR A 1 85 ? 11.938 -12.143 -4.644 1.00 63.06 85 THR A C 1
ATOM 665 O O . THR A 1 85 ? 12.686 -11.426 -3.989 1.00 63.06 85 THR A O 1
ATOM 668 N N . HIS A 1 86 ? 10.633 -11.912 -4.818 1.00 65.19 86 HIS A N 1
ATOM 669 C CA . HIS A 1 86 ? 9.858 -10.985 -3.999 1.00 65.19 86 HIS A CA 1
ATOM 670 C C . HIS A 1 86 ? 10.338 -9.519 -4.038 1.00 65.19 86 HIS A C 1
ATOM 672 O O . HIS A 1 86 ? 10.878 -8.993 -3.070 1.00 65.19 86 HIS A O 1
ATOM 678 N N . ASN A 1 87 ? 10.081 -8.845 -5.159 1.00 82.75 87 ASN A N 1
ATOM 679 C CA . ASN A 1 87 ? 10.409 -7.431 -5.340 1.00 82.75 87 ASN A CA 1
ATOM 680 C C . ASN A 1 87 ? 9.490 -6.529 -4.507 1.00 82.75 87 ASN A C 1
ATOM 682 O O . ASN A 1 87 ? 8.348 -6.885 -4.201 1.00 82.75 87 ASN A O 1
ATOM 686 N N . ILE A 1 88 ? 9.958 -5.316 -4.214 1.00 89.88 88 ILE A N 1
ATOM 687 C CA . ILE A 1 88 ? 9.078 -4.247 -3.745 1.00 89.88 88 ILE A CA 1
ATOM 688 C C . ILE A 1 88 ? 8.162 -3.848 -4.904 1.00 89.88 88 ILE A C 1
ATOM 690 O O . ILE A 1 88 ? 8.625 -3.366 -5.935 1.00 89.88 88 ILE A O 1
ATOM 694 N N . VAL A 1 89 ? 6.862 -4.086 -4.743 1.00 93.94 89 VAL A N 1
ATOM 695 C CA . VAL A 1 89 ? 5.837 -3.832 -5.775 1.00 93.94 89 VAL A CA 1
ATOM 696 C C . VAL A 1 89 ? 4.906 -2.684 -5.411 1.00 93.94 89 VAL A C 1
ATOM 698 O O . VAL A 1 89 ? 3.969 -2.373 -6.147 1.00 93.94 89 VAL A O 1
ATOM 701 N N . GLY A 1 90 ? 5.119 -2.071 -4.252 1.00 94.94 90 GLY A N 1
ATOM 702 C CA . GLY A 1 90 ? 4.237 -1.039 -3.757 1.00 94.94 90 GLY A CA 1
ATOM 703 C C . GLY A 1 90 ? 4.516 -0.625 -2.324 1.00 94.94 90 GLY A C 1
ATOM 704 O O . GLY A 1 90 ? 5.502 -1.030 -1.708 1.00 94.94 90 GLY A O 1
ATOM 705 N N . TRP A 1 91 ? 3.581 0.141 -1.785 1.00 95.12 91 TRP A N 1
ATOM 706 C CA . TRP A 1 91 ? 3.546 0.577 -0.399 1.00 95.12 91 TRP A CA 1
ATOM 707 C C . TRP A 1 91 ? 2.131 0.445 0.158 1.00 95.12 91 TRP A C 1
ATOM 709 O O . TRP A 1 91 ? 1.154 0.347 -0.591 1.00 95.12 91 TRP A O 1
ATOM 719 N N . TYR A 1 92 ? 2.022 0.430 1.479 1.00 96.81 92 TYR A N 1
ATOM 720 C CA . TYR A 1 92 ? 0.743 0.557 2.156 1.00 96.81 92 TYR A CA 1
ATOM 721 C C . TYR A 1 92 ? 0.818 1.573 3.282 1.00 96.81 92 TYR A C 1
ATOM 723 O O . TYR A 1 92 ? 1.896 1.816 3.825 1.00 96.81 92 TYR A O 1
ATOM 731 N N . HIS A 1 93 ? -0.334 2.119 3.648 1.00 95.38 93 HIS A N 1
ATOM 732 C CA . HIS A 1 93 ? -0.507 2.884 4.875 1.00 95.38 93 HIS A CA 1
ATOM 733 C C . HIS A 1 93 ? -1.884 2.623 5.490 1.00 95.38 93 HIS A C 1
ATOM 735 O O . HIS A 1 93 ? -2.747 1.982 4.879 1.00 95.38 93 HIS A O 1
ATOM 741 N N . SER A 1 94 ? -2.073 3.067 6.729 1.00 95.56 94 SER A N 1
ATOM 742 C CA . SER A 1 94 ? -3.332 2.910 7.452 1.00 95.56 94 SER A CA 1
ATOM 743 C C . SER A 1 94 ? -4.105 4.218 7.561 1.00 95.56 94 SER A C 1
ATOM 745 O O . SER A 1 94 ? -3.497 5.235 7.866 1.00 95.56 94 SER A O 1
ATOM 747 N N . HIS A 1 95 ? -5.431 4.152 7.472 1.00 95.31 95 HIS A N 1
ATOM 748 C CA . HIS A 1 95 ? -6.355 5.238 7.809 1.00 95.31 95 HIS A CA 1
ATOM 749 C C . HIS A 1 95 ? -7.285 4.801 8.952 1.00 95.31 95 HIS A C 1
ATOM 751 O O . HIS A 1 95 ? -8.352 4.242 8.686 1.00 95.31 95 HIS A O 1
ATOM 757 N N . PRO A 1 96 ? -6.922 5.011 10.229 1.00 93.94 96 PRO A N 1
ATOM 758 C CA . PRO A 1 96 ? -7.761 4.592 11.347 1.00 93.94 96 PRO A CA 1
ATOM 759 C C . PRO A 1 96 ? -9.073 5.398 11.401 1.00 93.94 96 PRO A C 1
ATOM 761 O O . PRO A 1 96 ? -9.068 6.576 11.737 1.00 93.94 96 PRO A O 1
ATOM 764 N N . SER A 1 97 ? -10.216 4.752 11.137 1.00 91.94 97 SER A N 1
ATOM 765 C CA . SER A 1 97 ? -11.579 5.335 11.158 1.00 91.94 97 SER A CA 1
ATOM 766 C C . SER A 1 97 ? -11.995 6.236 9.984 1.00 91.94 97 SER A C 1
ATOM 768 O O . SER A 1 97 ? -13.102 6.783 10.024 1.00 91.94 97 SER A O 1
ATOM 770 N N . PHE A 1 98 ? -11.192 6.384 8.927 1.00 88.75 98 PHE A N 1
ATOM 771 C CA . PHE A 1 98 ? -11.557 7.211 7.759 1.00 88.75 98 PHE A CA 1
ATOM 772 C C . PHE A 1 98 ? -12.038 6.394 6.553 1.00 88.75 98 PHE A C 1
ATOM 774 O O . PHE A 1 98 ? -12.549 6.961 5.583 1.00 88.75 98 PHE A O 1
ATOM 781 N N . GLY A 1 99 ? -11.881 5.069 6.593 1.00 93.88 99 GLY A N 1
ATOM 782 C CA . GLY A 1 99 ? -12.015 4.193 5.437 1.00 93.88 99 GLY A CA 1
ATOM 783 C C . GLY A 1 99 ? -10.831 4.276 4.468 1.00 93.88 99 GLY A C 1
ATOM 784 O O . GLY A 1 99 ? -9.921 5.093 4.595 1.00 93.88 99 GLY A O 1
ATOM 785 N N . CYS A 1 100 ? -10.861 3.415 3.453 1.00 97.31 100 CYS A N 1
ATOM 786 C CA . CYS A 1 100 ? -9.744 3.239 2.529 1.00 97.31 100 CYS A CA 1
ATOM 787 C C . CYS A 1 100 ? -9.898 4.104 1.264 1.00 97.31 100 CYS A C 1
ATOM 789 O O . CYS A 1 100 ? -10.700 3.786 0.384 1.00 97.31 100 CYS A O 1
ATOM 791 N N . TRP A 1 101 ? -9.122 5.183 1.165 1.00 97.31 101 TRP A N 1
ATOM 792 C CA . TRP A 1 101 ? -9.052 6.122 0.034 1.00 97.31 101 TRP A CA 1
ATOM 793 C C . TRP A 1 101 ? -7.672 6.796 0.015 1.00 97.31 101 TRP A C 1
ATOM 795 O O . TRP A 1 101 ? -6.930 6.659 0.976 1.00 97.31 101 TRP A O 1
ATOM 805 N N . LEU A 1 102 ? -7.315 7.499 -1.065 1.00 95.19 102 LEU A N 1
ATOM 806 C CA . LEU A 1 102 ? -6.065 8.269 -1.140 1.00 95.19 102 LEU A CA 1
ATOM 807 C C . LEU A 1 102 ? -6.342 9.761 -0.930 1.00 95.19 102 LEU A C 1
ATOM 809 O O . LEU A 1 102 ? -7.138 10.343 -1.674 1.00 95.19 102 LEU A O 1
ATOM 813 N N . SER A 1 103 ? -5.662 10.384 0.030 1.00 92.94 103 SER A N 1
ATOM 814 C CA . SER A 1 103 ? -5.631 11.838 0.193 1.00 92.94 103 SER A CA 1
ATOM 815 C C . SER A 1 103 ? -4.846 12.526 -0.925 1.00 92.94 103 SER A C 1
ATOM 817 O O . SER A 1 103 ? -4.197 11.888 -1.755 1.00 92.94 103 SER A O 1
ATOM 819 N N . GLY A 1 104 ? -4.871 13.863 -0.961 1.00 91.88 104 GLY A N 1
ATOM 820 C CA . GLY A 1 104 ? -4.063 14.622 -1.922 1.00 91.88 104 GLY A CA 1
ATOM 821 C C . GLY A 1 104 ? -2.559 14.353 -1.780 1.00 91.88 104 GLY A C 1
ATOM 822 O O . GLY A 1 104 ? -1.843 14.324 -2.781 1.00 91.88 104 GLY A O 1
ATOM 823 N N . ILE A 1 105 ? -2.083 14.104 -0.556 1.00 88.44 105 ILE A N 1
ATOM 824 C CA . ILE A 1 105 ? -0.682 13.758 -0.293 1.00 88.44 105 ILE A CA 1
ATOM 825 C C . ILE A 1 105 ? -0.394 12.334 -0.757 1.00 88.44 105 ILE A C 1
ATOM 827 O O . ILE A 1 105 ? 0.615 12.120 -1.426 1.00 88.44 105 ILE A O 1
ATOM 831 N N . ASP A 1 106 ? -1.299 11.386 -0.515 1.00 92.25 106 ASP A N 1
ATOM 832 C CA . ASP A 1 106 ? -1.121 10.004 -0.975 1.00 92.25 106 ASP A CA 1
ATOM 833 C C . ASP A 1 106 ? -1.129 9.906 -2.495 1.00 92.25 106 ASP A C 1
ATOM 835 O O . ASP A 1 106 ? -0.356 9.143 -3.070 1.00 92.25 106 ASP A O 1
ATOM 839 N N . VAL A 1 107 ? -1.959 10.712 -3.165 1.00 94.56 107 VAL A N 1
ATOM 840 C CA . VAL A 1 107 ? -1.962 10.810 -4.627 1.00 94.56 107 VAL A CA 1
ATOM 841 C C . VAL A 1 107 ? -0.611 11.306 -5.138 1.00 94.56 107 VAL A C 1
ATOM 843 O O . VAL A 1 107 ? -0.064 10.702 -6.060 1.00 94.56 107 VAL A O 1
ATOM 846 N N . ASN A 1 108 ? -0.044 12.353 -4.531 1.00 90.56 108 ASN A N 1
ATOM 847 C CA . ASN A 1 108 ? 1.270 12.879 -4.914 1.00 90.56 108 ASN A CA 1
ATOM 848 C C . ASN A 1 108 ? 2.393 11.861 -4.650 1.00 90.56 108 ASN A C 1
ATOM 850 O O . ASN A 1 108 ? 3.250 11.648 -5.508 1.00 90.56 108 ASN A O 1
ATOM 854 N N . THR A 1 109 ? 2.363 11.193 -3.495 1.00 88.19 109 THR A N 1
ATOM 855 C CA . THR A 1 109 ? 3.319 10.139 -3.121 1.00 88.19 109 THR A CA 1
ATOM 856 C C . THR A 1 109 ? 3.239 8.954 -4.084 1.00 88.19 109 THR A C 1
ATOM 858 O O . THR A 1 109 ? 4.252 8.511 -4.624 1.00 88.19 109 THR A O 1
ATOM 861 N N . GLN A 1 110 ? 2.029 8.475 -4.379 1.00 93.75 110 GLN A N 1
ATOM 862 C CA . GLN A 1 110 ? 1.815 7.381 -5.321 1.00 93.75 110 GLN A CA 1
ATOM 863 C C . GLN A 1 110 ? 2.195 7.776 -6.752 1.00 93.75 110 GLN A C 1
ATOM 865 O O . GLN A 1 110 ? 2.700 6.940 -7.502 1.00 93.75 110 GLN A O 1
ATOM 870 N N . GLU A 1 111 ? 1.985 9.031 -7.153 1.00 92.75 111 GLU A N 1
ATOM 871 C CA . GLU A 1 111 ? 2.445 9.521 -8.451 1.00 92.75 111 GLU A CA 1
ATOM 872 C C . GLU A 1 111 ? 3.975 9.509 -8.536 1.00 92.75 111 GLU A C 1
ATOM 874 O O . GLU A 1 111 ? 4.523 9.035 -9.534 1.00 92.75 111 GLU A O 1
ATOM 879 N N . LEU A 1 112 ? 4.664 9.977 -7.491 1.00 89.56 112 LEU A N 1
ATOM 880 C CA . LEU A 1 112 ? 6.123 9.951 -7.411 1.00 89.56 112 LEU A CA 1
ATOM 881 C C . LEU A 1 112 ? 6.657 8.518 -7.516 1.00 89.56 112 LEU A C 1
ATOM 883 O O . LEU A 1 112 ? 7.531 8.253 -8.343 1.00 89.56 112 LEU A O 1
ATOM 887 N N . PHE A 1 113 ? 6.109 7.578 -6.742 1.00 89.75 113 PHE A N 1
ATOM 888 C CA . PHE A 1 113 ? 6.548 6.184 -6.807 1.00 89.75 113 PHE A CA 1
ATOM 889 C C . PHE A 1 113 ? 6.243 5.529 -8.156 1.00 89.75 113 PHE A C 1
ATOM 891 O O . PHE A 1 113 ? 7.109 4.850 -8.701 1.00 89.75 113 PHE A O 1
ATOM 898 N N . GLN A 1 114 ? 5.076 5.784 -8.759 1.00 91.75 114 GLN A N 1
ATOM 899 C CA . GLN A 1 114 ? 4.783 5.284 -10.107 1.00 91.75 114 GLN A CA 1
ATOM 900 C C . GLN A 1 114 ? 5.683 5.899 -11.187 1.00 91.75 114 GLN A C 1
ATOM 902 O O . GLN A 1 114 ? 5.900 5.261 -12.208 1.00 91.75 114 GLN A O 1
ATOM 907 N N . LYS A 1 115 ? 6.197 7.122 -11.013 1.00 90.38 115 LYS A N 1
ATOM 908 C CA . LYS A 1 115 ? 7.158 7.718 -11.961 1.00 90.38 115 LYS A CA 1
ATOM 909 C C . LYS A 1 115 ? 8.555 7.107 -11.815 1.00 90.38 115 LYS A C 1
ATOM 911 O O . LYS A 1 115 ? 9.240 6.939 -12.819 1.00 90.38 115 LYS A O 1
ATOM 916 N N . SER A 1 116 ? 8.960 6.773 -10.592 1.00 84.50 116 SER A N 1
ATOM 917 C CA . SER A 1 116 ? 10.318 6.304 -10.286 1.00 84.50 116 SER A CA 1
ATOM 918 C C . SER A 1 116 ? 10.492 4.782 -10.353 1.00 84.50 116 SER A C 1
ATOM 920 O O . SER A 1 116 ? 11.594 4.315 -10.623 1.00 84.50 116 SER A O 1
ATOM 922 N N . ALA A 1 117 ? 9.434 4.008 -10.095 1.00 85.75 117 ALA A N 1
ATOM 923 C CA . ALA A 1 117 ? 9.494 2.555 -9.922 1.00 85.75 117 ALA A CA 1
ATOM 924 C C . ALA A 1 117 ? 8.241 1.843 -10.473 1.00 85.75 117 ALA A C 1
ATOM 926 O O . ALA A 1 117 ? 7.674 0.963 -9.826 1.00 85.75 117 ALA A O 1
ATOM 927 N N . ASP A 1 118 ? 7.766 2.232 -11.662 1.00 90.88 118 ASP A N 1
ATOM 928 C CA . ASP A 1 118 ? 6.637 1.544 -12.300 1.00 90.88 118 ASP A CA 1
ATOM 929 C C . ASP A 1 118 ? 6.994 0.079 -12.634 1.00 90.88 118 ASP A C 1
ATOM 931 O O . ASP A 1 118 ? 8.071 -0.164 -13.184 1.00 90.88 118 ASP A O 1
ATOM 935 N N . PRO A 1 119 ? 6.109 -0.908 -12.387 1.00 93.94 119 PRO A N 1
ATOM 936 C CA . PRO A 1 119 ? 4.766 -0.805 -11.820 1.00 93.94 119 PRO A CA 1
ATOM 937 C C . PRO A 1 119 ? 4.730 -0.776 -10.286 1.00 93.94 119 PRO A C 1
ATOM 939 O O . PRO A 1 119 ? 5.260 -1.666 -9.631 1.00 93.94 119 PRO A O 1
ATOM 942 N N . PHE A 1 120 ? 3.996 0.195 -9.724 1.00 94.75 120 PHE A N 1
ATOM 943 C CA . PHE A 1 120 ? 3.900 0.398 -8.271 1.00 94.75 120 PHE A CA 1
ATOM 944 C C . PHE A 1 120 ? 2.448 0.480 -7.773 1.00 94.75 120 PHE A C 1
ATOM 946 O O . PHE A 1 120 ? 1.613 1.149 -8.391 1.00 94.75 120 PHE A O 1
ATOM 953 N N . LEU A 1 121 ? 2.147 -0.182 -6.653 1.00 97.62 121 LEU A N 1
ATOM 954 C CA . LEU A 1 121 ? 0.817 -0.271 -6.034 1.00 97.62 121 LEU A CA 1
ATOM 955 C C . LEU A 1 121 ? 0.743 0.513 -4.713 1.00 97.62 121 LEU A C 1
ATOM 957 O O . LEU A 1 121 ? 1.680 0.463 -3.923 1.00 97.62 121 LEU A O 1
ATOM 961 N N . ALA A 1 122 ? -0.387 1.168 -4.440 1.00 97.88 122 ALA A N 1
ATOM 962 C CA . ALA A 1 122 ? -0.736 1.651 -3.101 1.00 97.88 122 ALA A CA 1
ATOM 963 C C . ALA A 1 122 ? -1.834 0.769 -2.494 1.00 97.88 122 ALA A C 1
ATOM 965 O O . ALA A 1 122 ? -2.816 0.467 -3.175 1.00 97.88 122 ALA A O 1
ATOM 966 N N . ILE A 1 123 ? -1.708 0.384 -1.225 1.00 98.50 123 ILE A N 1
ATOM 967 C CA . ILE A 1 123 ? -2.789 -0.236 -0.445 1.00 98.50 123 ILE A CA 1
ATOM 968 C C . ILE A 1 123 ? -3.107 0.637 0.772 1.00 98.50 123 ILE A C 1
ATOM 970 O O . ILE A 1 123 ? -2.204 1.088 1.465 1.00 98.50 123 ILE A O 1
ATOM 974 N N . VAL A 1 124 ? -4.390 0.844 1.052 1.00 98.19 124 VAL A N 1
ATOM 975 C CA . VAL A 1 124 ? -4.857 1.493 2.285 1.00 98.19 124 VAL A CA 1
ATOM 976 C C . VAL A 1 124 ? -5.621 0.474 3.113 1.00 98.19 124 VAL A C 1
ATOM 978 O O . VAL A 1 124 ? -6.417 -0.285 2.553 1.00 98.19 124 VAL A O 1
ATOM 981 N N . VAL A 1 125 ? -5.369 0.446 4.422 1.00 97.88 125 VAL A N 1
ATOM 982 C CA . VAL A 1 125 ? -6.084 -0.398 5.394 1.00 97.88 125 VAL A CA 1
ATOM 983 C C . VAL A 1 125 ? -6.720 0.449 6.492 1.00 97.88 125 VAL A C 1
ATOM 985 O O . VAL A 1 125 ? -6.103 1.389 6.983 1.00 97.88 125 VAL A O 1
ATOM 988 N N . ASP A 1 126 ? -7.930 0.100 6.925 1.00 97.38 126 ASP A N 1
ATOM 989 C CA . ASP A 1 126 ? -8.561 0.717 8.101 1.00 97.38 126 ASP A CA 1
ATOM 990 C C . ASP A 1 126 ? -8.725 -0.344 9.206 1.00 97.38 126 ASP A C 1
ATOM 992 O O . ASP A 1 126 ? -9.620 -1.196 9.110 1.00 97.38 126 ASP A O 1
ATOM 996 N N . PRO A 1 127 ? -7.864 -0.351 10.244 1.00 96.38 127 PRO A N 1
ATOM 997 C CA . PRO A 1 127 ? -7.900 -1.380 11.286 1.00 96.38 127 PRO A CA 1
ATOM 998 C C . PRO A 1 127 ? -9.147 -1.272 12.179 1.00 96.38 127 PRO A C 1
ATOM 1000 O O . PRO A 1 127 ? -9.719 -2.294 12.577 1.00 96.38 127 PRO A O 1
ATOM 1003 N N . ILE A 1 128 ? -9.635 -0.052 12.422 1.00 95.94 128 ILE A N 1
ATOM 1004 C CA . ILE A 1 128 ? -10.782 0.208 13.298 1.00 95.94 128 ILE A CA 1
ATOM 1005 C C . ILE A 1 128 ? -12.063 -0.249 12.608 1.00 95.94 128 ILE A C 1
ATOM 1007 O O . ILE A 1 128 ? -12.849 -1.022 13.164 1.00 95.94 128 ILE A O 1
ATOM 1011 N N . LYS A 1 129 ? -12.262 0.167 11.356 1.00 95.75 129 LYS A N 1
ATOM 1012 C CA . LYS A 1 129 ? -13.425 -0.257 10.576 1.00 95.75 129 LYS A CA 1
ATOM 1013 C C . LYS A 1 129 ? -13.395 -1.756 10.292 1.00 95.75 129 LYS A C 1
ATOM 1015 O O . LYS A 1 129 ? -14.450 -2.390 10.352 1.00 95.75 129 LYS A O 1
ATOM 1020 N N . SER A 1 130 ? -12.209 -2.333 10.073 1.00 95.44 130 SER A N 1
ATOM 1021 C CA . SER A 1 130 ? -12.061 -3.783 9.910 1.00 95.44 130 SER A CA 1
ATOM 1022 C C . SER A 1 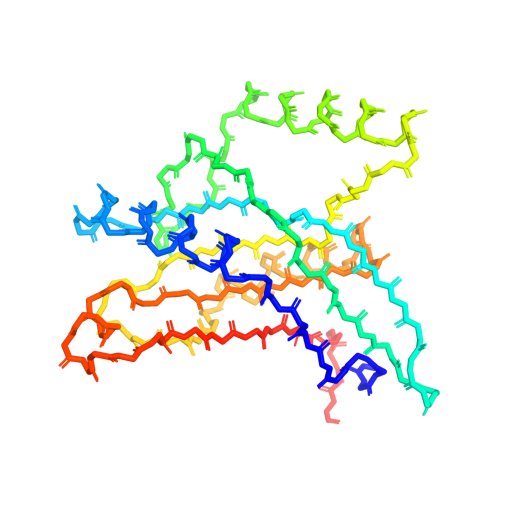130 ? -12.560 -4.559 11.128 1.00 95.44 130 SER A C 1
ATOM 1024 O O . SER A 1 130 ? -13.296 -5.540 10.989 1.00 95.44 130 SER A O 1
ATOM 1026 N N . THR A 1 131 ? -12.194 -4.087 12.321 1.00 93.12 131 THR A N 1
ATOM 1027 C CA . THR A 1 131 ? -12.618 -4.669 13.598 1.00 93.12 131 THR A CA 1
ATOM 1028 C C . THR A 1 131 ? -14.125 -4.523 13.796 1.00 93.12 131 THR A C 1
ATOM 1030 O O . THR A 1 131 ? -14.812 -5.508 14.066 1.00 93.12 131 THR A O 1
ATOM 1033 N N . ASN A 1 132 ? -14.663 -3.320 13.579 1.00 93.44 132 ASN A N 1
ATOM 1034 C CA . ASN A 1 132 ? -16.083 -3.025 13.784 1.00 93.44 132 ASN A CA 1
ATOM 1035 C C . ASN A 1 132 ? -17.006 -3.796 12.828 1.00 93.44 132 ASN A C 1
ATOM 1037 O O . ASN A 1 132 ? -18.092 -4.215 13.223 1.00 93.44 132 ASN A O 1
ATOM 1041 N N . LEU A 1 133 ? -16.587 -3.991 11.575 1.00 93.38 133 LEU A N 1
ATOM 1042 C CA . LEU A 1 133 ? -17.367 -4.713 10.565 1.00 93.38 133 LEU A CA 1
ATOM 1043 C C . LEU A 1 133 ? -17.116 -6.227 10.562 1.00 93.38 133 LEU A C 1
ATOM 1045 O O . LEU A 1 133 ? -17.769 -6.932 9.792 1.00 93.38 133 LEU A O 1
ATOM 1049 N N . GLN A 1 134 ? -16.159 -6.722 11.358 1.00 92.69 134 GLN A N 1
ATOM 1050 C CA . GLN A 1 134 ? -15.655 -8.102 11.288 1.00 92.69 134 GLN A CA 1
ATOM 1051 C C . GLN A 1 134 ? -15.275 -8.528 9.859 1.00 92.69 134 GLN A C 1
ATOM 1053 O O . GLN A 1 134 ? -15.456 -9.674 9.443 1.00 92.69 134 GLN A O 1
ATOM 1058 N N . LYS A 1 135 ? -14.763 -7.578 9.077 1.00 93.38 135 LYS A N 1
ATOM 1059 C CA . LYS A 1 135 ? -14.419 -7.752 7.668 1.00 93.38 135 LYS A CA 1
ATOM 1060 C C . LYS A 1 135 ? -13.270 -6.822 7.339 1.00 93.38 135 LYS A C 1
ATOM 1062 O O . LYS A 1 135 ? -13.366 -5.641 7.626 1.00 93.38 135 LYS A O 1
ATOM 1067 N N . VAL A 1 136 ? -12.240 -7.339 6.674 1.00 94.25 136 VAL A N 1
ATOM 1068 C CA . VAL A 1 136 ? -11.096 -6.537 6.219 1.00 94.25 136 VAL A CA 1
ATOM 1069 C C . VAL A 1 136 ? -11.572 -5.362 5.357 1.00 94.25 136 VAL A C 1
ATOM 1071 O O . VAL A 1 136 ? -12.107 -5.570 4.264 1.00 94.25 136 VAL A O 1
ATOM 1074 N N . ASP A 1 137 ? -11.366 -4.142 5.852 1.00 97.44 137 ASP A N 1
ATOM 1075 C CA . ASP A 1 137 ? -11.490 -2.897 5.099 1.00 97.44 137 ASP A CA 1
ATOM 1076 C C . ASP A 1 137 ? -10.103 -2.558 4.546 1.00 97.44 137 ASP A C 1
ATOM 1078 O O . ASP A 1 137 ? -9.183 -2.178 5.272 1.00 97.44 137 ASP A O 1
ATOM 1082 N N . MET A 1 138 ? -9.947 -2.807 3.249 1.00 97.50 138 MET A N 1
ATOM 1083 C CA . MET A 1 138 ? -8.710 -2.615 2.505 1.00 97.50 138 MET A CA 1
ATOM 1084 C C . MET A 1 138 ? -9.057 -2.233 1.073 1.00 97.50 138 MET A C 1
ATOM 1086 O O . MET A 1 138 ? -9.960 -2.824 0.472 1.00 97.50 138 MET A O 1
ATOM 1090 N N . ALA A 1 139 ? -8.315 -1.291 0.503 1.00 98.06 139 ALA A N 1
ATOM 1091 C CA . ALA A 1 139 ? -8.441 -0.941 -0.904 1.00 98.06 139 ALA A CA 1
ATOM 1092 C C . ALA A 1 139 ? -7.072 -0.751 -1.559 1.00 98.06 139 ALA A C 1
ATOM 1094 O O . ALA A 1 139 ? -6.109 -0.338 -0.918 1.00 98.06 139 ALA A O 1
ATOM 1095 N N . ALA A 1 140 ? -7.002 -1.076 -2.847 1.00 98.19 140 ALA A N 1
ATOM 1096 C CA . ALA A 1 140 ? -5.791 -1.017 -3.648 1.00 98.19 140 ALA A CA 1
ATOM 1097 C C . ALA A 1 140 ? -5.948 0.036 -4.749 1.00 98.19 140 ALA A C 1
ATOM 1099 O O . ALA A 1 140 ? -6.978 0.091 -5.425 1.00 98.19 140 ALA A O 1
ATOM 1100 N N . PHE A 1 141 ? -4.921 0.857 -4.942 1.00 98.06 141 PHE A N 1
ATOM 1101 C CA . PHE A 1 141 ? -4.983 2.044 -5.777 1.00 98.06 141 PHE A CA 1
ATOM 1102 C C . PHE A 1 141 ? -3.769 2.183 -6.681 1.00 98.06 141 PHE A C 1
ATOM 1104 O O . PHE A 1 141 ? -2.638 1.821 -6.351 1.00 98.06 141 PHE A O 1
ATOM 1111 N N . ARG A 1 142 ? -4.033 2.806 -7.826 1.00 97.19 142 ARG A N 1
ATOM 1112 C CA . ARG A 1 142 ? -3.042 3.393 -8.716 1.00 97.19 142 ARG A CA 1
ATOM 1113 C C . ARG A 1 142 ? -3.568 4.733 -9.192 1.00 97.19 142 ARG A C 1
ATOM 1115 O O . ARG A 1 142 ? -4.763 4.865 -9.449 1.00 97.19 142 ARG A O 1
ATOM 1122 N N . VAL A 1 143 ? -2.683 5.713 -9.326 1.00 95.94 143 VAL A N 1
ATOM 1123 C CA . VAL A 1 143 ? -3.074 7.059 -9.762 1.00 95.94 143 VAL A CA 1
ATOM 1124 C C . VAL A 1 143 ? -2.927 7.198 -11.268 1.00 95.94 143 VAL A C 1
ATOM 1126 O O . VAL A 1 143 ? -2.071 6.568 -11.900 1.00 95.94 143 VAL A O 1
ATOM 1129 N N . HIS A 1 144 ? -3.792 8.010 -11.861 1.00 94.88 144 HIS A N 1
ATOM 1130 C CA . HIS A 1 144 ? -3.673 8.365 -13.265 1.00 94.88 144 HIS A CA 1
ATOM 1131 C C . HIS A 1 144 ? -2.506 9.340 -13.488 1.00 94.88 144 HIS A C 1
ATOM 1133 O O . HIS A 1 144 ? -2.214 10.139 -12.602 1.00 94.88 144 HIS A O 1
ATOM 1139 N N . PRO A 1 145 ? -1.839 9.293 -14.656 1.00 89.50 145 PRO A N 1
ATOM 1140 C CA . PRO A 1 145 ? -0.819 10.277 -15.004 1.00 89.50 145 PRO A CA 1
ATOM 1141 C C . PRO A 1 145 ? -1.381 11.702 -14.999 1.00 89.50 145 PRO A C 1
ATOM 1143 O O . PRO A 1 145 ? -2.545 11.904 -15.361 1.00 89.50 145 PRO A O 1
ATOM 1146 N N . THR A 1 146 ? -0.541 12.689 -14.671 1.00 86.94 146 THR A N 1
ATOM 1147 C CA . THR A 1 146 ? -0.910 14.108 -14.751 1.00 86.94 146 THR A CA 1
ATOM 1148 C C . THR A 1 146 ? -1.535 14.437 -16.116 1.00 86.94 146 THR A C 1
ATOM 1150 O O . THR A 1 146 ? -0.968 14.120 -17.161 1.00 86.94 146 THR A O 1
ATOM 1153 N N . GLY A 1 147 ? -2.707 15.078 -16.119 1.00 86.31 147 GLY A N 1
ATOM 1154 C CA . GLY A 1 147 ? -3.398 15.504 -17.343 1.00 86.31 147 GLY A CA 1
ATOM 1155 C C . GLY A 1 147 ? -4.274 14.443 -18.021 1.00 86.31 147 GLY A C 1
ATOM 1156 O O . GLY A 1 147 ? -4.936 14.759 -19.010 1.00 86.31 147 GLY A O 1
ATOM 1157 N N . TYR A 1 148 ? -4.332 13.215 -17.497 1.00 87.44 148 TYR A N 1
ATOM 1158 C CA . TYR A 1 148 ? -5.299 12.208 -17.941 1.00 87.44 148 TYR A CA 1
ATOM 1159 C C . TYR A 1 148 ? -6.721 12.599 -17.498 1.00 87.44 148 TYR A C 1
ATOM 1161 O O . TYR A 1 148 ? -6.936 12.891 -16.321 1.00 87.44 148 TYR A O 1
ATOM 1169 N N . LYS A 1 149 ? -7.675 12.621 -18.438 1.00 76.31 149 LYS A N 1
ATOM 1170 C CA . LYS A 1 149 ? -9.097 12.929 -18.209 1.00 76.31 149 LYS A CA 1
ATOM 1171 C C . LYS A 1 149 ? -9.971 11.720 -18.513 1.00 76.31 149 LYS A C 1
ATOM 1173 O O . LYS A 1 149 ? -9.653 11.006 -19.493 1.00 76.31 149 LYS A O 1
#